Protein AF-A0A975IFY1-F1 (afdb_monomer)

Solvent-accessible surface area (backbone atoms only — not comparable to full-atom values): 5446 Å² total; per-residue (Å²): 139,87,89,81,88,82,91,75,56,69,70,58,50,52,49,48,62,73,74,35,60,85,89,46,43,68,57,51,53,51,53,52,51,51,53,50,51,55,52,50,53,51,52,52,53,49,51,51,63,74,66,52,82,79,75,87,66,99,55,58,72,69,58,48,52,51,50,56,52,49,54,52,50,51,52,53,51,68,73,63,60,75,77,84,80,130

Structure (mmCIF, N/CA/C/O backbone):
data_AF-A0A975IFY1-F1
#
_entry.id   AF-A0A975IFY1-F1
#
loop_
_atom_site.group_PDB
_atom_site.id
_atom_site.type_symbol
_atom_site.label_atom_id
_atom_site.label_alt_id
_atom_site.label_comp_id
_atom_site.label_asym_id
_atom_site.label_entity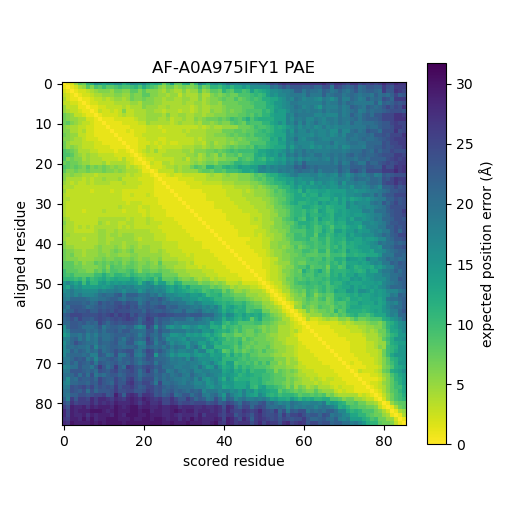_id
_atom_site.label_seq_id
_atom_site.pdbx_PDB_ins_code
_atom_site.Cartn_x
_atom_site.Cartn_y
_atom_site.Cartn_z
_atom_site.occupancy
_atom_site.B_iso_or_equiv
_atom_site.auth_seq_id
_atom_site.auth_comp_id
_atom_site.auth_asym_id
_atom_site.auth_atom_id
_atom_site.pdbx_PDB_model_num
ATOM 1 N N . MET A 1 1 ? 3.413 17.978 10.183 1.00 63.56 1 MET A N 1
ATOM 2 C CA . MET A 1 1 ? 2.303 16.999 10.135 1.00 63.56 1 MET A CA 1
ATOM 3 C C . MET A 1 1 ? 1.085 17.672 9.527 1.00 63.56 1 MET A C 1
ATOM 5 O O . MET A 1 1 ? 0.814 18.809 9.889 1.00 63.56 1 MET A O 1
ATOM 9 N N . GLN A 1 2 ? 0.390 17.007 8.603 1.00 81.44 2 GLN A N 1
ATOM 10 C CA . GLN A 1 2 ? -0.870 17.492 8.027 1.00 81.44 2 GLN A CA 1
ATOM 11 C C . GLN A 1 2 ? -2.042 16.735 8.654 1.00 81.44 2 GLN A C 1
ATOM 13 O O . GLN A 1 2 ? -1.937 15.537 8.913 1.00 81.44 2 GLN A O 1
ATOM 18 N N . ARG A 1 3 ? -3.142 17.438 8.935 1.00 83.62 3 ARG A N 1
ATOM 19 C CA . ARG A 1 3 ? -4.352 16.852 9.520 1.00 83.62 3 ARG A CA 1
ATOM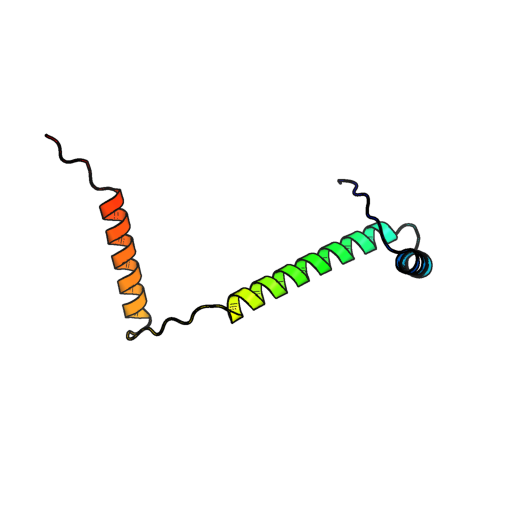 20 C C . ARG A 1 3 ? -5.339 16.521 8.408 1.00 83.62 3 ARG A C 1
ATOM 22 O O . ARG A 1 3 ? -5.659 17.384 7.598 1.00 83.62 3 ARG A O 1
ATOM 29 N N . ILE A 1 4 ? -5.850 15.297 8.426 1.00 84.75 4 ILE A N 1
ATOM 30 C CA . ILE A 1 4 ? -6.898 14.821 7.522 1.00 84.75 4 ILE A CA 1
ATOM 31 C C . ILE A 1 4 ? -8.164 14.502 8.320 1.00 84.75 4 ILE A C 1
ATOM 33 O O . ILE A 1 4 ? -8.085 14.097 9.481 1.00 84.75 4 ILE A O 1
ATOM 37 N N . SER A 1 5 ? -9.329 14.721 7.711 1.00 86.31 5 SER A N 1
ATOM 38 C CA . SER A 1 5 ? -10.622 14.293 8.250 1.00 86.31 5 SER A CA 1
ATOM 39 C C . SER A 1 5 ? -11.104 13.103 7.439 1.00 86.31 5 SER A C 1
ATOM 41 O O . SER A 1 5 ? -11.148 13.180 6.214 1.00 86.31 5 SER A O 1
ATOM 43 N N . ILE A 1 6 ? -11.446 12.014 8.120 1.00 84.75 6 ILE A N 1
ATOM 44 C CA . ILE A 1 6 ? -11.844 10.753 7.497 1.00 84.75 6 ILE A CA 1
ATOM 45 C C . ILE A 1 6 ? -13.178 10.340 8.103 1.00 84.75 6 ILE A C 1
ATOM 47 O O . ILE A 1 6 ? -13.340 10.380 9.324 1.00 84.75 6 ILE A O 1
ATOM 51 N N . THR A 1 7 ? -14.120 9.955 7.252 1.00 90.12 7 THR A N 1
ATOM 52 C CA . THR A 1 7 ? -15.394 9.382 7.685 1.00 90.12 7 THR A CA 1
ATOM 53 C C . THR A 1 7 ? -15.253 7.868 7.688 1.00 90.12 7 THR A C 1
ATOM 55 O O . THR A 1 7 ? -14.791 7.291 6.707 1.00 90.12 7 THR A O 1
ATOM 58 N N . ILE A 1 8 ? -15.632 7.239 8.796 1.00 89.06 8 ILE A N 1
ATOM 59 C CA . ILE A 1 8 ? -15.644 5.786 8.968 1.00 89.06 8 ILE A CA 1
ATOM 60 C C . ILE A 1 8 ? -17.005 5.354 9.506 1.00 89.06 8 ILE A C 1
ATOM 62 O O . ILE A 1 8 ? -17.700 6.155 10.136 1.00 89.06 8 ILE A O 1
ATOM 66 N N . ASP A 1 9 ? -17.364 4.094 9.282 1.00 93.94 9 ASP A N 1
ATOM 67 C CA . ASP A 1 9 ? -18.603 3.527 9.806 1.00 93.94 9 ASP A CA 1
ATOM 68 C C . ASP A 1 9 ? -18.622 3.519 11.337 1.00 93.94 9 ASP A C 1
ATOM 70 O O . ASP A 1 9 ? -17.594 3.346 12.000 1.00 93.94 9 ASP A O 1
ATOM 74 N N . ASN A 1 10 ? -19.823 3.652 11.906 1.00 90.50 10 ASN A N 1
ATOM 75 C CA . ASN A 1 10 ? -20.019 3.666 13.357 1.00 90.50 10 ASN A CA 1
ATOM 76 C C . ASN A 1 10 ? -19.522 2.374 14.021 1.00 90.50 10 ASN A C 1
ATOM 78 O O . ASN A 1 10 ? -18.911 2.422 15.080 1.00 90.50 10 ASN A O 1
ATOM 82 N N . THR A 1 11 ? -19.699 1.227 13.364 1.00 92.94 11 THR A N 1
ATOM 83 C CA . THR A 1 11 ? -19.211 -0.067 13.862 1.00 92.94 11 THR A CA 1
ATOM 84 C C . THR A 1 11 ? -17.686 -0.107 13.963 1.00 92.94 11 THR A C 1
ATOM 86 O O . THR A 1 11 ? -17.142 -0.583 14.959 1.00 92.94 11 THR A O 1
ATOM 89 N N . LEU A 1 12 ? -16.984 0.435 12.964 1.00 89.31 12 LEU A N 1
ATOM 90 C CA . LEU A 1 12 ? -15.525 0.501 12.949 1.00 89.31 12 LEU A CA 1
ATOM 91 C C . LEU A 1 12 ? -15.000 1.516 13.969 1.00 89.31 12 LEU A C 1
ATOM 93 O O . LEU A 1 12 ? -13.984 1.273 14.620 1.00 89.31 12 LEU A O 1
ATOM 97 N N . LYS A 1 13 ? -15.711 2.635 14.144 1.00 89.00 13 LYS A N 1
ATOM 98 C CA . LYS A 1 13 ? -15.432 3.613 15.199 1.00 89.00 13 LYS A CA 1
ATOM 99 C C . LYS A 1 13 ? -15.516 2.962 16.581 1.00 89.00 13 LYS A C 1
ATOM 101 O O . LYS A 1 13 ? -14.586 3.116 17.365 1.00 89.00 13 LYS A O 1
ATOM 106 N N . ASP A 1 14 ? -16.583 2.218 16.862 1.00 91.44 14 ASP A N 1
ATOM 107 C CA . ASP A 1 14 ? -16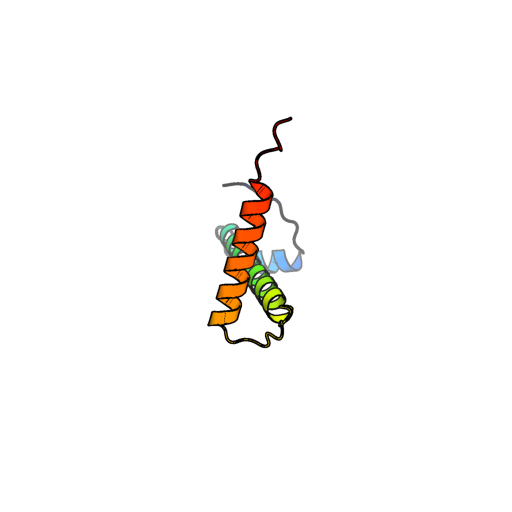.775 1.568 18.162 1.00 91.44 14 ASP A CA 1
ATOM 108 C C . ASP A 1 14 ? -15.700 0.506 18.423 1.00 91.44 14 ASP A C 1
ATOM 110 O O . ASP A 1 14 ? -15.169 0.409 19.529 1.00 91.44 14 ASP A O 1
ATOM 114 N N . GLN A 1 15 ? -15.313 -0.261 17.401 1.00 90.88 15 GLN A N 1
ATOM 115 C CA . GLN A 1 15 ? -14.197 -1.205 17.505 1.00 90.88 15 GLN A CA 1
ATOM 116 C C . GLN A 1 15 ? -12.875 -0.491 17.799 1.00 90.88 15 GLN A C 1
ATOM 118 O O . GLN A 1 15 ? -12.177 -0.854 18.742 1.00 90.88 15 GLN A O 1
ATOM 123 N N . LEU A 1 16 ? -12.550 0.566 17.050 1.00 89.06 16 LEU A N 1
ATOM 124 C CA . LEU A 1 16 ? -11.342 1.357 17.282 1.00 89.06 16 LEU A CA 1
ATOM 125 C C . LEU A 1 16 ? -11.334 1.963 18.692 1.00 89.06 16 LEU A C 1
ATOM 127 O O . LEU A 1 16 ? -10.295 1.983 19.355 1.00 89.06 16 LEU A O 1
ATOM 131 N N . ASP A 1 17 ? -12.492 2.434 19.155 1.00 88.50 17 ASP A N 1
ATOM 132 C CA . ASP A 1 17 ? -12.634 3.071 20.453 1.00 88.50 17 ASP A CA 1
ATOM 133 C C . ASP A 1 17 ? -12.475 2.078 21.617 1.00 88.50 17 ASP A C 1
ATOM 135 O O . ASP A 1 17 ? -11.879 2.442 22.636 1.00 88.50 17 ASP A O 1
ATOM 139 N N . ASN A 1 18 ? -12.938 0.838 21.443 1.00 90.81 18 ASN A N 1
ATOM 140 C CA . ASN A 1 18 ? -12.857 -0.230 22.443 1.00 90.81 18 ASN A CA 1
ATOM 141 C C . ASN A 1 18 ? -11.511 -0.969 22.446 1.00 90.81 18 ASN A C 1
ATOM 143 O O . ASN A 1 18 ? -11.088 -1.464 23.489 1.00 90.81 18 ASN A O 1
ATOM 147 N N . THR A 1 19 ? -10.838 -1.069 21.299 1.00 90.75 19 THR A N 1
ATOM 148 C CA . THR A 1 19 ? -9.588 -1.832 21.171 1.00 90.75 19 THR A CA 1
ATOM 149 C C . THR A 1 19 ? -8.350 -0.972 21.406 1.00 90.75 19 THR A C 1
ATOM 151 O O . THR A 1 19 ? -7.378 -1.455 21.985 1.00 90.75 19 THR A O 1
ATOM 154 N N . ILE A 1 20 ? -8.364 0.295 20.978 1.00 89.62 20 ILE A N 1
ATOM 155 C CA . ILE A 1 20 ? -7.180 1.160 21.010 1.00 89.62 20 ILE A CA 1
ATOM 156 C C . ILE A 1 20 ? -7.377 2.319 22.006 1.00 89.62 20 ILE A C 1
ATOM 158 O O . ILE A 1 20 ? -8.366 3.063 21.921 1.00 89.62 20 ILE A O 1
ATOM 162 N N . PRO A 1 21 ? -6.416 2.554 22.923 1.00 90.62 21 PRO A N 1
ATOM 163 C CA . PRO A 1 21 ? -6.443 3.697 23.831 1.00 90.62 21 PRO A CA 1
ATOM 164 C C . PRO A 1 21 ? -6.571 5.029 23.083 1.00 90.62 21 PRO A C 1
ATOM 166 O O . PRO A 1 21 ? -5.945 5.236 22.045 1.00 90.62 21 PRO A O 1
ATOM 169 N N . LYS A 1 22 ? -7.332 5.983 23.638 1.00 83.75 22 LYS A N 1
ATOM 170 C CA . LYS A 1 22 ? -7.653 7.277 22.995 1.00 83.75 22 LYS A CA 1
ATOM 171 C C . LYS A 1 22 ? -6.428 8.052 22.476 1.00 83.75 22 LYS A C 1
ATOM 173 O O . LYS A 1 22 ? -6.541 8.733 21.461 1.00 83.75 22 LYS A O 1
ATOM 178 N N . GLY A 1 23 ? -5.275 7.937 23.140 1.00 86.81 23 GLY A N 1
ATOM 179 C CA . GLY A 1 23 ? -4.021 8.589 22.734 1.00 86.81 23 GLY A CA 1
ATOM 180 C C . GLY A 1 23 ? -3.296 7.928 21.556 1.00 86.81 23 GLY A C 1
ATOM 181 O O . GLY A 1 23 ? -2.483 8.576 20.907 1.00 86.81 23 GLY A O 1
ATOM 182 N N . GLU A 1 24 ? -3.606 6.669 21.243 1.00 90.12 24 GLU A N 1
ATOM 183 C CA . GLU A 1 24 ? -2.890 5.882 20.231 1.00 90.12 24 GLU A CA 1
ATOM 184 C C . GLU A 1 24 ? -3.683 5.678 18.938 1.00 90.12 24 GLU A C 1
ATOM 186 O O . GLU A 1 24 ? -3.106 5.306 17.919 1.00 90.12 24 GLU A O 1
ATOM 191 N N . ARG A 1 25 ? -4.987 5.985 18.932 1.00 88.62 25 ARG A N 1
ATOM 192 C CA . ARG A 1 25 ? -5.872 5.783 17.769 1.00 88.62 25 ARG A CA 1
ATOM 193 C C . ARG A 1 25 ? -5.358 6.465 16.505 1.00 88.62 25 ARG A C 1
ATOM 195 O O . ARG A 1 25 ? -5.377 5.867 15.438 1.00 88.62 25 ARG A O 1
ATOM 202 N N . ALA A 1 26 ? -4.863 7.698 16.620 1.00 87.00 26 ALA A N 1
ATOM 203 C CA . ALA A 1 26 ? -4.329 8.432 15.474 1.00 87.00 26 ALA A CA 1
ATOM 204 C C . ALA A 1 26 ? -3.074 7.762 14.888 1.00 87.00 26 ALA A C 1
ATOM 206 O O . ALA A 1 26 ? -2.932 7.697 13.669 1.00 87.00 26 ALA A O 1
ATOM 207 N N . ARG A 1 27 ? -2.195 7.231 15.750 1.00 89.44 27 ARG A N 1
ATOM 208 C CA . ARG A 1 27 ? -1.012 6.471 15.325 1.00 89.44 27 ARG A CA 1
ATOM 209 C C . ARG A 1 27 ? -1.424 5.163 14.657 1.00 89.44 27 ARG A C 1
ATOM 211 O O . ARG A 1 27 ? -0.961 4.885 13.560 1.00 89.44 27 ARG A O 1
ATOM 218 N N . PHE A 1 28 ? -2.344 4.425 15.273 1.00 91.44 28 PHE A N 1
ATOM 219 C CA . PHE A 1 28 ? -2.870 3.178 14.723 1.00 91.44 28 PHE A CA 1
ATOM 220 C C . PHE A 1 28 ? -3.475 3.375 13.326 1.00 91.44 28 PHE A C 1
ATOM 222 O O . PHE A 1 28 ? -3.156 2.637 12.401 1.00 91.44 28 PHE A O 1
ATOM 229 N N . VAL A 1 29 ? -4.305 4.409 13.144 1.00 90.19 29 VAL A N 1
ATOM 230 C CA . VAL A 1 29 ? -4.895 4.723 11.834 1.00 90.19 29 VAL A CA 1
ATOM 231 C C . VAL A 1 29 ? -3.813 5.090 10.815 1.00 90.19 29 VAL A C 1
ATOM 233 O O . VAL A 1 29 ? -3.888 4.648 9.672 1.00 90.19 29 VAL A O 1
ATOM 236 N N . ALA A 1 30 ? -2.792 5.856 11.208 1.00 90.00 30 ALA A N 1
ATOM 237 C CA . ALA A 1 30 ? -1.686 6.194 10.315 1.00 90.00 30 ALA A CA 1
ATOM 238 C C . ALA A 1 30 ? -0.901 4.947 9.863 1.00 90.00 30 ALA A C 1
ATOM 240 O O . ALA A 1 30 ? -0.638 4.791 8.672 1.00 90.00 30 ALA A O 1
ATOM 241 N N . GLU A 1 31 ? -0.589 4.039 10.789 1.00 93.00 31 GLU A N 1
ATOM 242 C CA . GLU A 1 31 ? 0.090 2.771 10.490 1.00 93.00 31 GLU A CA 1
ATOM 243 C C . GLU A 1 31 ? -0.769 1.864 9.599 1.00 93.00 31 GLU A C 1
ATOM 245 O O . GLU A 1 31 ? -0.268 1.298 8.627 1.00 93.00 31 GLU A O 1
ATOM 250 N N . ALA A 1 32 ? -2.075 1.778 9.864 1.00 92.75 32 ALA A N 1
ATOM 251 C CA . ALA A 1 32 ? -3.005 1.007 9.045 1.00 92.75 32 ALA A CA 1
ATOM 252 C C . ALA A 1 32 ? -3.091 1.545 7.606 1.00 92.75 32 ALA A C 1
ATOM 254 O O . ALA A 1 32 ? -3.083 0.764 6.654 1.00 92.75 32 ALA A O 1
ATOM 255 N N . ILE A 1 33 ? -3.122 2.872 7.430 1.00 92.25 33 ILE A N 1
ATOM 256 C CA . ILE A 1 33 ? -3.096 3.504 6.103 1.00 92.25 33 ILE A CA 1
ATOM 257 C C . ILE A 1 33 ? -1.777 3.194 5.389 1.00 92.25 33 ILE A C 1
ATOM 259 O O . ILE A 1 33 ? -1.797 2.837 4.212 1.00 92.25 33 ILE A O 1
ATOM 263 N N . GLN A 1 34 ? -0.640 3.289 6.084 1.00 95.00 34 GLN A N 1
ATOM 264 C CA . GLN A 1 34 ? 0.660 2.966 5.495 1.00 95.00 34 GLN A CA 1
ATOM 265 C C . GLN A 1 34 ? 0.706 1.511 5.007 1.00 95.00 34 GLN A C 1
ATOM 267 O O . GLN A 1 34 ? 1.061 1.258 3.856 1.00 95.00 34 GLN A O 1
ATOM 272 N N . GLN A 1 35 ? 0.280 0.561 5.840 1.00 95.62 35 GLN A N 1
ATOM 273 C CA . GLN A 1 35 ? 0.235 -0.855 5.466 1.00 95.62 35 GLN A CA 1
ATOM 274 C C . GLN A 1 35 ? -0.717 -1.114 4.292 1.00 95.62 35 GLN A C 1
ATOM 276 O O . GLN A 1 35 ? -0.408 -1.908 3.401 1.00 95.62 35 GLN A O 1
ATOM 281 N N . ALA A 1 36 ? -1.868 -0.438 4.258 1.00 95.06 36 ALA A N 1
ATOM 282 C CA . ALA A 1 36 ? -2.811 -0.547 3.151 1.00 95.06 36 ALA A CA 1
ATOM 283 C C . ALA A 1 36 ? -2.197 -0.051 1.830 1.00 95.06 36 ALA A C 1
ATOM 285 O O . ALA A 1 36 ? -2.336 -0.723 0.807 1.00 95.06 36 ALA A O 1
ATOM 286 N N . LEU A 1 37 ? -1.472 1.072 1.855 1.00 95.31 37 LEU A N 1
ATOM 287 C CA . LEU A 1 37 ? -0.769 1.603 0.684 1.00 95.31 37 LEU A CA 1
ATOM 288 C C . LEU A 1 37 ? 0.334 0.655 0.201 1.00 95.31 37 LEU A C 1
ATOM 290 O O . LEU A 1 37 ? 0.410 0.356 -0.990 1.00 95.31 37 LEU A O 1
ATOM 294 N N . GLU A 1 38 ? 1.158 0.129 1.108 1.00 96.19 38 GLU A N 1
ATOM 295 C CA . GLU A 1 38 ? 2.206 -0.838 0.760 1.00 96.19 38 GLU A CA 1
ATOM 296 C C . GLU A 1 38 ? 1.625 -2.107 0.117 1.00 96.19 38 GLU A C 1
ATOM 298 O O . GLU A 1 38 ? 2.136 -2.591 -0.898 1.00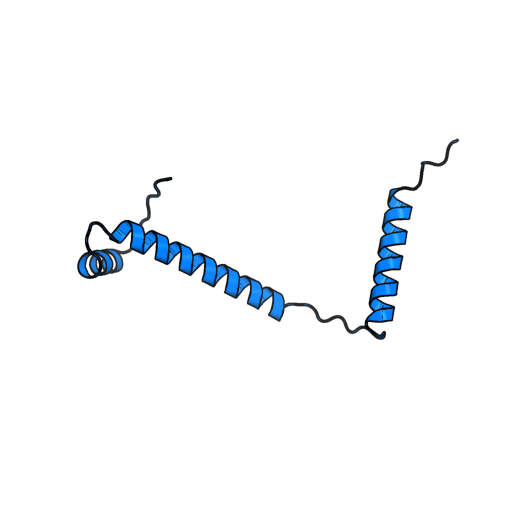 96.19 38 GLU A O 1
ATOM 303 N N . ASN A 1 39 ? 0.523 -2.626 0.664 1.00 96.62 39 ASN A N 1
ATOM 304 C CA . ASN A 1 39 ? -0.167 -3.785 0.103 1.00 96.62 39 ASN A CA 1
ATOM 305 C C . ASN A 1 39 ? -0.768 -3.486 -1.275 1.00 96.62 39 ASN A C 1
ATOM 307 O O . ASN A 1 39 ? -0.651 -4.318 -2.178 1.00 96.62 39 ASN A O 1
ATOM 311 N N . TRP A 1 40 ? -1.359 -2.304 -1.460 1.00 95.31 40 TRP A N 1
ATOM 312 C CA . TRP A 1 40 ? -1.882 -1.873 -2.754 1.00 95.31 40 TRP A CA 1
ATOM 313 C C . TRP A 1 40 ? -0.776 -1.802 -3.814 1.00 95.31 40 TRP A C 1
ATOM 315 O O . TRP A 1 40 ? -0.909 -2.386 -4.891 1.00 95.31 40 TRP A O 1
ATOM 325 N N . HIS A 1 41 ? 0.366 -1.190 -3.487 1.00 94.31 41 HIS A N 1
ATOM 326 C CA . HIS A 1 41 ? 1.523 -1.143 -4.383 1.00 94.31 41 HIS A CA 1
ATOM 327 C C . HIS A 1 41 ? 2.059 -2.537 -4.718 1.00 94.31 41 HIS A C 1
ATOM 329 O O . HIS A 1 41 ? 2.385 -2.816 -5.874 1.00 94.31 41 HIS A O 1
ATOM 335 N N . ARG A 1 42 ? 2.113 -3.442 -3.734 1.00 94.94 42 ARG A N 1
ATOM 336 C CA . ARG A 1 42 ? 2.533 -4.830 -3.961 1.00 94.94 42 ARG A CA 1
ATOM 337 C C . ARG A 1 42 ? 1.602 -5.543 -4.940 1.00 94.94 42 ARG A C 1
ATOM 339 O O . ARG A 1 42 ? 2.086 -6.215 -5.847 1.00 94.94 42 ARG A O 1
ATOM 346 N N . GLN A 1 43 ? 0.288 -5.387 -4.779 1.00 95.19 43 GLN A N 1
ATOM 347 C CA . GLN A 1 43 ? -0.704 -5.968 -5.687 1.00 95.19 43 GLN A CA 1
ATOM 348 C C . GLN A 1 43 ? -0.576 -5.398 -7.101 1.00 95.19 43 GLN A C 1
ATOM 350 O O . GLN A 1 43 ? -0.606 -6.154 -8.070 1.00 95.19 43 GLN A O 1
ATOM 355 N N . GLN A 1 44 ? -0.368 -4.087 -7.222 1.00 93.94 44 GLN A N 1
ATOM 356 C CA . GLN A 1 44 ? -0.167 -3.435 -8.512 1.00 93.94 44 GLN A CA 1
ATOM 357 C C . GLN A 1 44 ? 1.094 -3.952 -9.220 1.00 93.94 44 GLN A C 1
ATOM 359 O O . GLN A 1 44 ? 1.040 -4.288 -10.403 1.00 93.94 44 GLN A O 1
ATOM 364 N N . ALA A 1 45 ? 2.212 -4.078 -8.500 1.00 91.81 45 ALA A N 1
ATOM 365 C CA . ALA A 1 45 ? 3.451 -4.634 -9.044 1.00 91.81 45 ALA A CA 1
ATOM 366 C C . ALA A 1 45 ? 3.271 -6.091 -9.502 1.00 91.81 45 ALA A C 1
ATOM 368 O O . ALA A 1 45 ? 3.723 -6.470 -10.581 1.00 91.81 45 ALA A O 1
ATOM 369 N N . LEU A 1 46 ? 2.556 -6.902 -8.717 1.00 94.38 46 LEU A N 1
ATOM 370 C CA . LEU A 1 46 ? 2.217 -8.278 -9.083 1.00 94.38 46 LEU A CA 1
ATOM 371 C C . LEU A 1 46 ? 1.367 -8.339 -10.354 1.00 94.38 46 LEU A C 1
ATOM 373 O O . LEU A 1 46 ? 1.665 -9.132 -11.244 1.00 94.38 46 LEU A O 1
ATOM 377 N N . ALA A 1 47 ? 0.358 -7.476 -10.471 1.00 92.44 47 ALA A N 1
ATOM 378 C CA . ALA A 1 47 ? -0.472 -7.389 -11.666 1.00 92.44 47 ALA A CA 1
ATOM 379 C C . ALA A 1 47 ? 0.353 -6.989 -12.901 1.00 92.44 47 ALA A C 1
ATOM 381 O O . ALA A 1 47 ? 0.155 -7.546 -13.979 1.00 92.44 47 ALA A O 1
ATOM 382 N N . MET A 1 48 ? 1.317 -6.074 -12.757 1.00 89.88 48 MET A N 1
ATOM 383 C CA . MET A 1 48 ? 2.236 -5.717 -13.844 1.00 89.88 48 MET A CA 1
ATOM 384 C C . MET A 1 48 ? 3.106 -6.899 -14.278 1.00 89.88 48 MET A C 1
ATOM 386 O O . MET A 1 48 ? 3.263 -7.130 -15.473 1.00 89.88 48 MET A O 1
ATOM 390 N N . LEU A 1 49 ? 3.638 -7.672 -13.327 1.00 89.50 49 LEU A N 1
ATOM 391 C CA . LEU A 1 49 ? 4.444 -8.860 -13.625 1.00 89.50 49 LEU A CA 1
ATOM 392 C C . LEU A 1 49 ? 3.622 -9.973 -14.288 1.00 89.50 49 LEU A C 1
ATOM 394 O O . LEU A 1 49 ? 4.112 -10.644 -15.193 1.00 89.50 49 LEU A O 1
ATOM 398 N N . GLN A 1 50 ? 2.377 -10.171 -13.855 1.00 89.00 50 GLN A N 1
ATOM 399 C CA . GLN A 1 50 ? 1.473 -11.162 -14.444 1.00 89.00 50 GLN A CA 1
ATOM 400 C C . GLN A 1 50 ? 1.065 -10.794 -15.873 1.00 89.00 50 GLN A C 1
ATOM 402 O O . GLN A 1 50 ? 0.965 -11.674 -16.724 1.00 89.00 50 GLN A O 1
ATOM 407 N N . ASN A 1 51 ? 0.884 -9.501 -16.141 1.00 87.38 51 ASN A N 1
ATOM 408 C CA . ASN A 1 51 ? 0.500 -8.980 -17.452 1.00 87.38 51 ASN A CA 1
ATOM 409 C C . ASN A 1 51 ? 1.702 -8.612 -18.332 1.00 87.38 51 ASN A C 1
ATOM 411 O O . ASN A 1 51 ? 1.541 -7.949 -19.357 1.00 87.38 51 ASN A O 1
ATOM 415 N N . LEU A 1 52 ? 2.913 -9.010 -17.941 1.00 84.00 52 LEU A N 1
ATOM 416 C CA . LEU A 1 52 ? 4.117 -8.692 -18.687 1.00 84.00 52 LEU A CA 1
ATOM 417 C C . LEU A 1 52 ? 4.116 -9.503 -19.985 1.00 84.00 52 LEU A C 1
ATOM 419 O O . LEU A 1 52 ?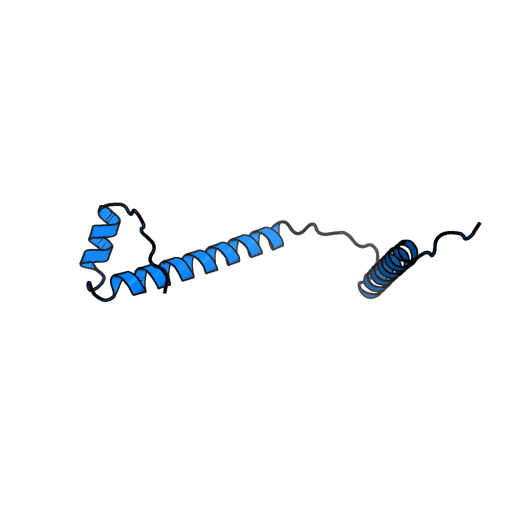 4.253 -10.730 -19.973 1.00 84.00 52 LEU A O 1
ATOM 423 N N . THR A 1 53 ? 3.924 -8.811 -21.109 1.00 80.94 53 THR A N 1
ATOM 424 C CA . THR A 1 53 ? 3.926 -9.429 -22.434 1.00 80.94 53 THR A CA 1
ATOM 425 C C . THR A 1 53 ? 5.263 -10.119 -22.651 1.00 80.94 53 THR A C 1
ATOM 427 O O . THR A 1 53 ? 6.314 -9.481 -22.707 1.00 80.94 53 THR A O 1
ATOM 430 N N . ARG A 1 54 ? 5.229 -11.447 -22.754 1.00 75.38 54 ARG A N 1
ATOM 431 C CA . ARG A 1 54 ? 6.417 -12.230 -23.076 1.00 75.38 54 ARG A CA 1
ATOM 432 C C . ARG A 1 54 ? 6.653 -12.124 -24.571 1.00 75.38 54 ARG A C 1
ATOM 434 O O . ARG A 1 54 ? 5.859 -12.626 -25.362 1.00 75.38 54 ARG A O 1
ATOM 441 N N . PHE A 1 55 ? 7.750 -11.488 -24.947 1.00 74.25 55 PHE A N 1
ATOM 442 C CA . PHE A 1 55 ? 8.206 -11.497 -26.325 1.00 74.25 55 PHE A CA 1
ATOM 443 C C . PHE A 1 55 ? 8.992 -12.780 -26.552 1.00 74.25 55 PHE A C 1
ATOM 445 O O . PHE A 1 55 ? 9.948 -13.073 -25.832 1.00 74.25 55 PHE A O 1
ATOM 452 N N . LYS A 1 56 ? 8.563 -13.569 -27.537 1.00 76.38 56 LYS A N 1
ATOM 453 C CA . LYS A 1 56 ? 9.406 -14.639 -28.050 1.00 76.38 56 LYS A CA 1
ATOM 454 C C . LYS A 1 56 ? 10.539 -13.963 -28.811 1.00 76.38 56 LYS A C 1
ATOM 456 O O . LYS A 1 56 ? 10.281 -13.232 -29.763 1.00 76.38 56 LYS A O 1
ATOM 461 N N . VAL A 1 57 ? 11.763 -14.179 -28.357 1.00 74.75 57 VAL A N 1
ATOM 462 C CA . VAL A 1 57 ? 12.953 -13.699 -29.050 1.00 74.75 57 VAL A CA 1
ATOM 463 C C . VAL A 1 57 ? 13.624 -14.914 -29.665 1.00 74.75 57 VAL A C 1
ATOM 465 O O . VAL A 1 57 ? 13.894 -15.886 -28.965 1.00 74.75 57 VAL A O 1
ATOM 468 N N . ASP A 1 58 ? 13.851 -14.878 -30.975 1.00 81.56 58 ASP A N 1
ATOM 469 C CA . ASP A 1 58 ? 14.470 -15.990 -31.711 1.00 81.56 58 ASP A CA 1
ATOM 470 C C . ASP A 1 58 ? 16.007 -16.011 -31.569 1.00 81.56 58 ASP A C 1
ATOM 472 O O . ASP A 1 58 ? 1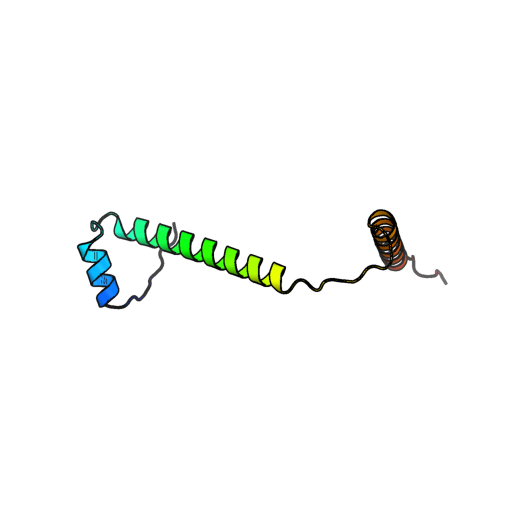6.689 -16.829 -32.182 1.00 81.56 58 ASP A O 1
ATOM 476 N N . HIS A 1 59 ? 16.553 -15.120 -30.738 1.00 78.19 59 HIS A N 1
ATOM 477 C CA . HIS A 1 59 ? 17.981 -14.906 -30.540 1.00 78.19 59 HIS A CA 1
ATOM 478 C C . HIS A 1 59 ? 18.348 -15.052 -29.062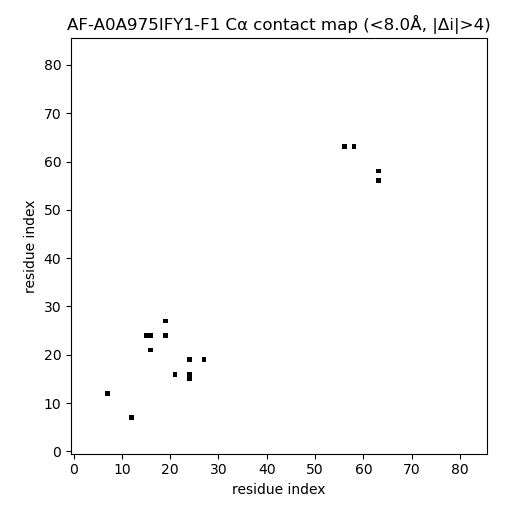 1.00 78.19 59 HIS A C 1
ATOM 480 O O . HIS A 1 59 ? 17.539 -14.769 -28.176 1.00 78.19 59 HIS A O 1
ATOM 486 N N . ASP A 1 60 ? 19.592 -15.455 -28.791 1.00 85.94 60 ASP A N 1
ATOM 487 C CA . ASP A 1 60 ? 20.1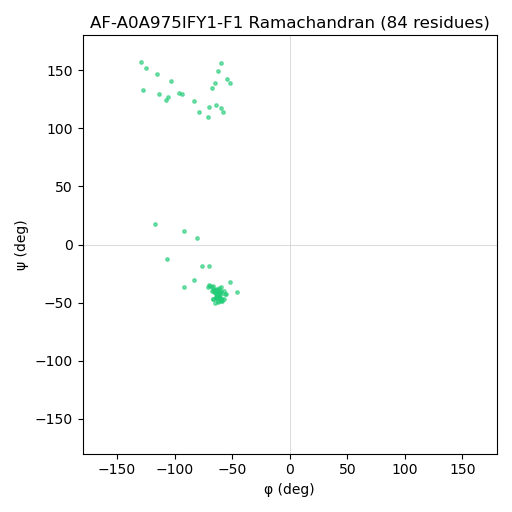27 -15.455 -27.430 1.00 85.94 60 ASP A CA 1
ATOM 488 C C . ASP A 1 60 ? 20.118 -14.032 -26.831 1.00 85.94 60 ASP A C 1
ATOM 490 O O . ASP A 1 60 ? 20.123 -13.012 -27.529 1.00 85.94 60 ASP A O 1
ATOM 494 N N . SER A 1 61 ? 20.104 -13.974 -25.505 1.00 85.31 61 SER A N 1
ATOM 495 C CA . SER A 1 61 ? 20.174 -12.777 -24.673 1.00 85.31 61 SER A CA 1
ATOM 496 C C . SER A 1 61 ? 21.255 -11.783 -25.118 1.00 85.31 61 SER A C 1
ATOM 498 O O . SER A 1 61 ? 20.990 -10.582 -25.170 1.00 85.31 61 SER A O 1
ATOM 500 N N . VAL A 1 62 ? 22.445 -12.261 -25.505 1.00 90.56 62 VAL A N 1
ATOM 501 C CA . VAL A 1 62 ? 23.550 -11.410 -25.979 1.00 90.56 62 VAL A CA 1
ATOM 502 C C . VAL A 1 62 ? 23.209 -10.727 -27.304 1.00 90.56 62 VAL A C 1
ATOM 504 O O . VAL A 1 62 ? 23.394 -9.515 -27.435 1.00 90.56 62 VAL A O 1
ATOM 507 N N . GLU A 1 63 ? 22.673 -11.472 -28.269 1.00 87.81 63 GLU A N 1
ATOM 508 C CA . GLU A 1 63 ? 22.290 -10.926 -29.577 1.00 87.81 63 GLU A CA 1
ATOM 509 C C . GLU A 1 63 ? 21.075 -9.998 -29.468 1.00 87.81 63 GLU A C 1
ATOM 511 O O . GLU A 1 63 ? 21.040 -8.936 -30.087 1.00 87.81 63 GLU A O 1
ATOM 516 N N . THR A 1 64 ? 20.135 -10.318 -28.579 1.00 86.06 64 THR A N 1
ATOM 517 C CA . THR A 1 64 ? 19.002 -9.441 -28.254 1.00 86.06 64 THR A CA 1
ATOM 518 C C . THR A 1 64 ? 19.482 -8.093 -27.707 1.00 86.06 64 THR A C 1
ATOM 520 O O . THR A 1 64 ? 19.042 -7.035 -28.156 1.00 86.06 64 THR A O 1
ATOM 523 N N . LEU A 1 65 ? 20.432 -8.104 -26.766 1.00 88.38 65 LEU A N 1
ATOM 524 C CA . LEU A 1 65 ? 21.010 -6.879 -26.208 1.00 88.38 65 LEU A CA 1
ATOM 525 C C . LEU A 1 65 ? 21.827 -6.094 -27.240 1.00 88.38 65 LEU A C 1
ATOM 527 O O . LEU A 1 65 ? 21.815 -4.859 -27.215 1.00 88.38 65 LEU A O 1
ATOM 531 N N . ARG A 1 66 ? 22.529 -6.785 -28.147 1.00 89.19 66 ARG A N 1
ATOM 532 C CA . ARG A 1 66 ? 23.234 -6.150 -29.268 1.00 89.19 66 ARG A CA 1
ATOM 533 C C . ARG A 1 66 ? 22.247 -5.422 -30.179 1.00 89.19 66 ARG A C 1
ATOM 535 O O . ARG A 1 66 ? 22.496 -4.261 -30.499 1.00 89.19 66 ARG A O 1
ATOM 542 N N . HIS A 1 67 ? 21.126 -6.056 -30.519 1.00 86.94 67 HIS A N 1
ATOM 543 C CA . HIS A 1 67 ? 20.090 -5.462 -31.359 1.00 86.94 67 HIS A CA 1
ATOM 544 C C . HIS A 1 67 ? 19.467 -4.217 -30.712 1.00 86.94 67 HIS A C 1
ATOM 546 O O . HIS A 1 67 ? 19.500 -3.144 -31.307 1.00 86.94 67 HIS A O 1
ATOM 552 N N . ILE A 1 68 ? 19.047 -4.305 -29.443 1.00 87.69 68 ILE A N 1
ATOM 553 C CA . ILE A 1 68 ? 18.496 -3.159 -28.692 1.00 87.69 68 ILE A CA 1
ATOM 554 C C . ILE A 1 68 ? 19.494 -1.991 -28.640 1.00 87.69 68 ILE A C 1
ATOM 556 O O . ILE A 1 68 ? 19.121 -0.820 -28.757 1.00 87.69 68 ILE A O 1
ATOM 560 N N . ARG A 1 69 ? 20.791 -2.280 -28.452 1.00 89.62 69 ARG A N 1
ATOM 561 C CA . ARG A 1 69 ? 21.832 -1.242 -28.443 1.00 89.62 69 ARG A CA 1
ATOM 562 C C . ARG A 1 69 ? 21.961 -0.566 -29.806 1.00 89.62 69 ARG A C 1
ATOM 564 O O . ARG A 1 69 ? 22.144 0.651 -29.841 1.00 89.62 69 ARG A O 1
ATOM 571 N N . GLN A 1 70 ? 21.889 -1.337 -30.885 1.00 91.62 70 GLN A N 1
ATOM 572 C CA . GLN A 1 70 ? 21.957 -0.818 -32.244 1.00 91.62 70 GLN A CA 1
ATOM 573 C C . GLN A 1 70 ? 20.753 0.082 -32.550 1.00 91.62 70 GLN A C 1
ATOM 575 O O . GLN A 1 70 ? 20.961 1.236 -32.914 1.00 91.62 70 GLN A O 1
ATOM 580 N N . GLU A 1 71 ? 19.528 -0.379 -32.282 1.00 90.25 71 GLU A N 1
ATOM 581 C CA . GLU A 1 71 ? 18.300 0.412 -32.469 1.00 90.25 71 GLU A CA 1
ATOM 582 C C . GLU A 1 71 ? 18.345 1.730 -31.688 1.00 90.25 71 GLU A C 1
ATOM 584 O O . GLU A 1 71 ? 18.009 2.799 -32.199 1.00 90.25 71 GLU A O 1
ATOM 589 N N . ARG A 1 72 ? 18.822 1.686 -30.437 1.00 89.12 72 ARG A N 1
ATOM 590 C CA . ARG A 1 72 ? 18.993 2.893 -29.621 1.00 89.12 72 ARG A CA 1
ATOM 591 C C . ARG A 1 72 ? 20.027 3.847 -30.221 1.00 89.12 72 ARG A C 1
ATOM 593 O O . ARG A 1 72 ? 19.842 5.060 -30.142 1.00 89.12 72 ARG A O 1
ATOM 600 N N . GLY A 1 73 ? 21.113 3.320 -30.781 1.00 88.81 73 GLY A N 1
ATOM 601 C CA . GLY A 1 73 ? 22.131 4.108 -31.474 1.00 88.81 73 GLY A CA 1
ATOM 602 C C . GLY A 1 73 ? 21.574 4.798 -32.719 1.00 88.81 73 GLY A C 1
ATOM 603 O O . GLY A 1 73 ? 21.775 5.998 -32.888 1.00 88.81 73 GLY A O 1
ATOM 604 N N . GLU A 1 74 ? 20.815 4.068 -33.533 1.00 88.38 74 GLU A N 1
ATOM 605 C CA . GLU A 1 74 ? 20.154 4.578 -34.739 1.00 88.38 74 GLU A CA 1
ATOM 606 C C . GLU A 1 74 ? 19.106 5.647 -34.403 1.00 88.38 74 GLU A C 1
ATOM 608 O O . GLU A 1 74 ? 19.103 6.719 -35.007 1.00 88.38 74 GLU A O 1
ATOM 613 N N . TYR A 1 75 ? 18.284 5.420 -33.372 1.00 86.94 75 TYR A N 1
ATOM 614 C CA . TYR A 1 75 ? 17.317 6.405 -32.880 1.00 86.94 75 TYR A CA 1
ATOM 615 C C . TYR A 1 75 ? 17.989 7.713 -32.441 1.00 86.94 75 TYR A C 1
ATOM 617 O O . TYR A 1 75 ? 17.538 8.805 -32.791 1.00 86.94 75 TYR A O 1
ATOM 625 N N . LEU A 1 76 ? 19.075 7.619 -31.668 1.00 86.56 76 LEU A N 1
ATOM 626 C CA . LEU A 1 76 ? 19.814 8.796 -31.215 1.00 86.56 76 LEU A CA 1
ATOM 627 C C . LEU A 1 76 ? 20.502 9.513 -32.383 1.00 86.56 76 LEU A C 1
ATOM 629 O O . LEU A 1 76 ? 20.479 10.739 -32.428 1.00 86.56 76 LEU A O 1
ATOM 633 N N . ALA A 1 77 ? 21.066 8.773 -33.339 1.00 81.75 77 ALA A N 1
ATOM 634 C CA . ALA A 1 77 ? 21.682 9.346 -34.532 1.00 81.75 77 ALA A CA 1
ATOM 635 C C . ALA A 1 77 ? 20.659 10.098 -35.399 1.00 81.75 77 ALA A C 1
ATOM 637 O O . ALA A 1 77 ? 20.913 11.236 -35.783 1.00 81.75 77 ALA A O 1
ATOM 638 N N . ALA A 1 78 ? 19.479 9.515 -35.633 1.00 80.19 78 ALA A N 1
ATOM 639 C CA . ALA A 1 78 ? 18.385 10.162 -36.361 1.00 80.19 78 ALA A CA 1
ATOM 640 C C . ALA A 1 78 ? 17.887 11.434 -35.653 1.00 80.19 78 ALA A C 1
ATOM 642 O O . ALA A 1 78 ? 17.593 12.439 -36.292 1.00 80.19 78 ALA A O 1
ATOM 643 N N . ARG A 1 79 ? 17.848 11.427 -34.315 1.00 78.81 79 ARG A N 1
ATOM 644 C CA . ARG A 1 79 ? 17.451 12.589 -33.507 1.00 78.81 79 ARG A CA 1
ATOM 645 C C . ARG A 1 79 ? 18.475 13.732 -33.522 1.00 78.81 79 ARG A C 1
ATOM 647 O O . ARG A 1 79 ? 18.124 14.857 -33.176 1.00 78.81 79 ARG A O 1
ATOM 654 N N . HIS A 1 80 ? 19.720 13.450 -33.898 1.00 76.38 80 HIS A N 1
ATOM 655 C CA . HIS A 1 80 ? 20.825 14.408 -33.913 1.00 76.38 80 HIS A CA 1
ATOM 656 C C . HIS A 1 80 ? 21.392 14.667 -35.318 1.00 76.38 80 HIS A C 1
ATOM 658 O O . HIS A 1 80 ? 22.494 15.204 -35.430 1.00 76.38 80 HIS A O 1
ATOM 664 N N . GLN A 1 81 ? 20.661 14.331 -36.388 1.00 65.69 81 GLN A N 1
ATOM 665 C CA . GLN A 1 81 ? 21.051 14.742 -37.736 1.00 65.69 81 GLN A CA 1
ATOM 666 C C . GLN A 1 81 ? 20.999 16.278 -37.846 1.00 65.69 81 GLN A C 1
ATOM 668 O O . GLN A 1 8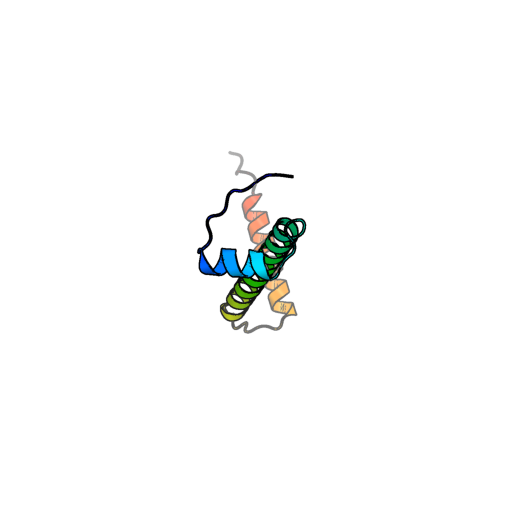1 ? 19.937 16.861 -37.617 1.00 65.69 81 GLN A O 1
ATOM 673 N N . PRO A 1 82 ? 22.120 16.953 -38.165 1.00 62.28 82 PRO A N 1
ATOM 674 C CA . PRO A 1 82 ? 22.092 18.378 -38.468 1.00 62.28 82 PRO A CA 1
ATOM 675 C C . PRO A 1 82 ? 21.286 18.603 -39.753 1.00 62.28 82 PRO A C 1
ATOM 677 O O . PRO A 1 82 ? 21.398 17.813 -40.694 1.00 62.28 82 PRO A O 1
ATOM 680 N N . GLU A 1 83 ? 20.464 19.658 -39.782 1.00 61.28 83 GLU A N 1
ATOM 681 C CA . GLU A 1 83 ? 19.705 20.038 -40.979 1.00 61.28 83 GLU A CA 1
ATOM 682 C C . GLU A 1 83 ? 20.642 20.141 -42.194 1.00 61.28 83 GLU A C 1
ATOM 684 O O . GLU A 1 83 ? 21.763 20.650 -42.056 1.00 61.28 83 GLU A O 1
ATOM 689 N N . PRO A 1 84 ? 20.215 19.665 -43.380 1.00 58.34 84 PRO A N 1
ATOM 690 C CA . PRO A 1 84 ? 20.996 19.848 -44.590 1.00 58.34 84 PRO A CA 1
ATOM 691 C C . PRO A 1 84 ? 21.154 21.352 -44.822 1.00 58.34 84 PRO A C 1
ATOM 693 O O . PRO A 1 84 ? 20.167 22.070 -44.982 1.00 58.34 84 PRO A O 1
ATOM 696 N N . GLN A 1 85 ? 22.399 21.830 -44.785 1.00 61.88 85 GLN A N 1
ATOM 697 C CA . GLN A 1 85 ? 22.691 23.215 -45.130 1.00 61.88 85 GLN A CA 1
ATOM 698 C C . GLN A 1 85 ? 22.422 23.416 -46.631 1.00 61.88 85 GLN A C 1
ATOM 700 O O . GLN A 1 85 ? 22.796 22.538 -47.416 1.00 61.88 85 GLN A O 1
ATOM 705 N N . PRO A 1 86 ? 21.737 24.512 -47.005 1.00 65.69 86 PRO A N 1
ATOM 706 C CA . PRO A 1 86 ? 21.346 24.802 -48.383 1.00 65.69 86 PRO A CA 1
ATOM 707 C C . PRO A 1 86 ? 22.536 25.056 -49.314 1.00 65.69 86 PRO A C 1
ATOM 709 O O . PRO A 1 86 ? 23.585 25.543 -48.831 1.00 65.69 86 PRO A O 1
#

Foldseek 3Di:
DDDDDDDDDPVVVVVLPVPPPPVCSVVVVVVVVVVVVVVVVVVVVVVCVVPPDDDDDPDDPVVVVVVVVVVVVVVVCVVPDDPPDD

Sequence (86 aa):
MQRISITIDNTLKDQLDNTIPKGERARFVAEAIQQALENWHRQQALAMLQNLTRFKVDHDSVETLRHIRQERGEYLAARHQPEPQP

pLDDT: mean 86.22, std 8.68, range [58.34, 96.62]

Secondary structure (DSSP, 8-state):
---------HHHHHHHHHHS-TTTHHHHHHHHHHHHHHHHHHHHHHHHHHT------SS-HHHHHHHHHHHHHHHHHHHTPPPPP-

Radius of gyration: 26.8 Å; Cα contacts (8 Å, |Δi|>4): 8; chains: 1; bounding box: 44×41×72 Å

Mean predicted aligned error: 11.57 Å

Organism: NCBI:txid111769